Protein AF-A0A645F8W6-F1 (afdb_monomer_lite)

Organism: NCBI:txid1076179

Foldseek 3Di:
DDALVNVCVVVVNQESAWDWDDDPPDIDIDHDHGDDPAFADPVVLVVCVVVPDDPQRRNCVRPPPDDDDDPVVVD

pLDDT: mean 95.19, std 6.1, range [59.03, 98.62]

Secondary structure (DSSP, 8-state):
---HHHHHHHTT-S-S-EEEEEETTEEEEEE-SSS---S--HHHHHHHHHTT--HHHHHHHHSTT-----GGGG-

Sequence (75 aa):
MLTGKTLREILGLRSAAFTIRQDGENVIFTTKGYGHGAGMSQYGANFMALSGAKYEEILIHYYTGVSIKNINDIN

Radius of gyration: 18.35 Å; chains: 1; bounding box: 53×26×44 Å

Structure (mmCIF, N/CA/C/O backbone):
data_AF-A0A645F8W6-F1
#
_entry.id   AF-A0A645F8W6-F1
#
loop_
_atom_site.group_PDB
_atom_site.id
_atom_site.type_symbol
_atom_site.label_atom_id
_atom_site.label_alt_id
_atom_site.label_comp_id
_atom_site.label_asym_id
_atom_site.label_entity_id
_atom_site.label_seq_id
_atom_site.pdbx_PDB_ins_code
_atom_site.Cartn_x
_atom_site.Cartn_y
_atom_site.Cartn_z
_atom_site.occupancy
_atom_site.B_iso_or_equiv
_atom_site.auth_seq_id
_atom_site.auth_comp_id
_atom_site.auth_asym_id
_atom_site.auth_atom_id
_atom_site.pdbx_PDB_model_num
ATOM 1 N N . MET A 1 1 ? 0.451 15.135 20.771 1.00 65.50 1 MET A N 1
ATOM 2 C CA . MET A 1 1 ? -0.705 14.747 19.931 1.00 65.50 1 MET A CA 1
ATOM 3 C C . MET A 1 1 ? -0.496 13.316 19.462 1.00 65.50 1 MET A C 1
ATOM 5 O O . MET A 1 1 ? 0.606 13.006 19.031 1.00 65.50 1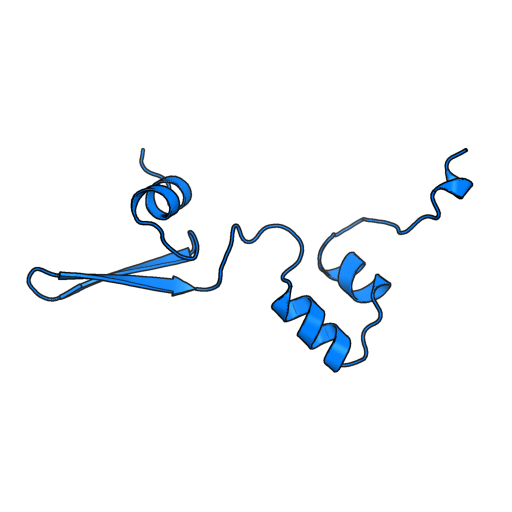 MET A O 1
ATOM 9 N N . LEU A 1 2 ? -1.498 12.445 19.590 1.00 85.56 2 LEU A N 1
ATOM 10 C CA . LEU A 1 2 ? -1.434 11.071 19.075 1.00 85.56 2 LEU A CA 1
ATOM 11 C C . LEU A 1 2 ? -1.545 11.090 17.545 1.00 85.56 2 LEU A C 1
ATOM 13 O O . LEU A 1 2 ? -2.395 11.792 17.001 1.00 85.56 2 LEU A O 1
ATOM 17 N N . THR A 1 3 ? -0.699 10.325 16.853 1.00 94.00 3 THR A N 1
ATOM 18 C CA . THR A 1 3 ? -0.794 10.143 15.395 1.00 94.00 3 THR A CA 1
ATOM 19 C C . THR A 1 3 ? -1.405 8.784 15.063 1.00 94.00 3 THR A C 1
ATOM 21 O O . THR A 1 3 ? -1.333 7.853 15.865 1.00 94.00 3 THR A O 1
ATOM 24 N N . GLY A 1 4 ? -1.939 8.625 13.848 1.00 92.94 4 GLY A N 1
ATOM 25 C CA . GLY A 1 4 ? -2.410 7.318 13.374 1.00 92.94 4 GLY A CA 1
ATOM 26 C C . GLY A 1 4 ? -1.308 6.248 13.345 1.00 92.94 4 GLY A C 1
ATOM 27 O O . GLY A 1 4 ? -1.593 5.077 13.580 1.00 92.94 4 GLY A O 1
ATOM 28 N N . LYS A 1 5 ? -0.041 6.638 13.125 1.00 94.19 5 LYS A N 1
ATOM 29 C CA . LYS A 1 5 ? 1.114 5.724 13.195 1.00 94.19 5 LYS A CA 1
ATOM 30 C C . LYS A 1 5 ? 1.354 5.244 14.624 1.00 94.19 5 LYS A C 1
ATOM 32 O O . LYS A 1 5 ? 1.431 4.045 14.850 1.00 94.19 5 LYS A O 1
ATOM 37 N N . THR A 1 6 ? 1.363 6.176 15.577 1.00 95.50 6 THR A N 1
ATOM 38 C CA . THR A 1 6 ? 1.503 5.861 17.003 1.00 95.50 6 THR A CA 1
ATOM 39 C C . THR A 1 6 ? 0.379 4.938 17.473 1.00 95.50 6 THR A C 1
ATOM 41 O O . THR A 1 6 ? 0.633 3.957 18.160 1.00 95.50 6 THR A O 1
ATOM 44 N N . LEU A 1 7 ? -0.868 5.196 17.061 1.00 95.12 7 LEU A N 1
ATOM 45 C CA . LEU A 1 7 ? -1.998 4.344 17.439 1.00 95.12 7 LEU A CA 1
ATOM 46 C C . LEU A 1 7 ? -1.908 2.946 16.815 1.00 95.12 7 LEU A C 1
ATOM 48 O O . LEU A 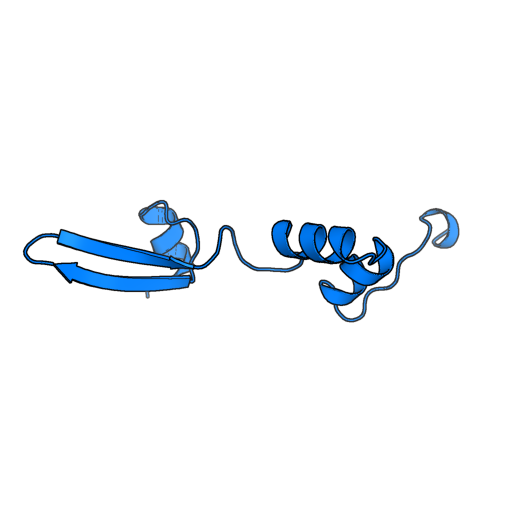1 7 ? -2.184 1.954 17.485 1.00 95.12 7 LEU A O 1
ATOM 52 N N . ARG A 1 8 ? -1.481 2.861 15.549 1.00 96.69 8 ARG A N 1
ATOM 53 C CA . ARG A 1 8 ? -1.215 1.590 14.869 1.00 96.69 8 ARG A CA 1
ATOM 54 C C . ARG A 1 8 ? -0.184 0.755 15.628 1.00 96.69 8 ARG A C 1
ATOM 56 O O . ARG A 1 8 ? -0.394 -0.441 15.780 1.00 96.69 8 ARG A O 1
ATOM 63 N N . GLU A 1 9 ? 0.906 1.372 16.071 1.00 95.06 9 GLU A N 1
ATOM 64 C CA . GLU A 1 9 ? 1.974 0.700 16.817 1.00 95.06 9 GLU A CA 1
ATOM 65 C C . GLU A 1 9 ? 1.483 0.205 18.180 1.00 95.06 9 GLU A C 1
ATOM 67 O O . GLU A 1 9 ? 1.639 -0.973 18.487 1.00 95.06 9 GLU A O 1
ATOM 72 N N . ILE A 1 10 ? 0.822 1.070 18.956 1.00 96.44 10 ILE A N 1
ATOM 73 C CA . ILE A 1 10 ? 0.330 0.736 20.302 1.00 96.44 10 ILE A CA 1
ATOM 74 C C . ILE A 1 10 ? -0.709 -0.392 20.261 1.00 96.44 10 ILE A C 1
ATOM 76 O O . ILE A 1 10 ? -0.684 -1.284 21.103 1.00 96.44 10 ILE A O 1
ATOM 80 N N . LEU A 1 11 ? -1.628 -0.355 19.293 1.00 96.06 11 LEU A N 1
ATOM 81 C CA . LEU A 1 11 ? -2.746 -1.300 19.205 1.00 96.06 11 LEU A CA 1
ATOM 82 C C . LEU A 1 11 ? -2.487 -2.472 18.244 1.00 96.06 11 LEU A C 1
ATOM 84 O O . LEU A 1 11 ? -3.393 -3.263 17.992 1.00 96.06 11 LEU A O 1
ATOM 88 N N . GLY A 1 12 ? -1.287 -2.579 17.664 1.00 96.12 12 GLY A N 1
ATOM 89 C CA . GLY A 1 12 ? -0.949 -3.642 16.710 1.00 96.12 12 GLY A CA 1
ATOM 90 C C . GLY A 1 12 ? -1.813 -3.643 15.441 1.00 96.12 12 GLY A C 1
ATOM 91 O O . GLY A 1 12 ? -2.083 -4.700 14.868 1.00 96.12 12 GLY A O 1
ATOM 92 N N . LEU A 1 13 ? -2.283 -2.475 14.988 1.00 97.31 13 LEU A N 1
ATOM 93 C CA . LEU A 1 13 ? -3.148 -2.385 13.811 1.00 97.31 13 LEU A CA 1
ATOM 94 C C . LEU A 1 13 ? -2.362 -2.678 12.523 1.00 97.31 13 LEU A C 1
ATOM 96 O O . LEU A 1 13 ? -1.188 -2.334 12.359 1.00 97.31 13 LEU A O 1
ATOM 100 N N . ARG A 1 14 ? -3.053 -3.261 11.540 1.00 97.38 14 ARG A N 1
ATOM 101 C CA . ARG A 1 14 ? -2.469 -3.623 10.236 1.00 97.38 14 ARG A CA 1
ATOM 102 C C . ARG A 1 14 ? -1.926 -2.417 9.465 1.00 97.38 14 ARG A C 1
ATOM 104 O O . ARG A 1 14 ? -0.903 -2.522 8.787 1.00 97.38 14 ARG A O 1
ATOM 111 N N . SER A 1 15 ? -2.583 -1.266 9.584 1.00 96.94 15 SER A N 1
ATOM 112 C CA . SER A 1 15 ? -2.191 -0.012 8.940 1.00 96.94 15 SER A CA 1
ATOM 113 C C . SER A 1 15 ? -2.603 1.189 9.794 1.00 96.94 15 SER A C 1
ATOM 115 O O . SER A 1 15 ? -3.364 1.058 10.750 1.00 96.94 15 SER A O 1
ATOM 117 N N . ALA A 1 16 ? -2.098 2.372 9.439 1.00 96.62 16 ALA A N 1
ATOM 118 C CA . ALA A 1 16 ? -2.537 3.639 10.029 1.00 96.62 16 ALA A CA 1
ATOM 119 C C . ALA A 1 16 ? -3.802 4.205 9.347 1.00 96.62 16 ALA A C 1
ATOM 121 O O . ALA A 1 16 ? -4.260 5.285 9.709 1.00 96.62 16 ALA A O 1
ATOM 122 N N . ALA A 1 17 ? -4.350 3.499 8.351 1.00 96.62 17 ALA A N 1
ATOM 123 C CA . ALA A 1 17 ? -5.572 3.867 7.650 1.00 96.62 17 ALA A CA 1
ATOM 124 C C . ALA A 1 17 ? -6.733 3.051 8.223 1.00 96.62 17 ALA A C 1
ATOM 126 O O . ALA A 1 17 ? -6.947 1.900 7.840 1.00 96.62 17 ALA A O 1
ATOM 127 N N . PHE A 1 18 ? -7.471 3.636 9.161 1.00 97.19 18 PHE A N 1
ATOM 128 C CA . PHE A 1 18 ? -8.577 2.962 9.831 1.00 97.19 18 PHE A CA 1
ATOM 129 C C . PHE A 1 18 ? -9.742 3.905 10.121 1.00 97.19 18 PHE A C 1
ATOM 131 O O . PHE A 1 18 ? -9.582 5.122 10.179 1.00 97.19 18 PHE A O 1
ATOM 138 N N . THR A 1 19 ? -10.913 3.316 10.338 1.00 97.69 19 THR A N 1
ATOM 139 C CA . THR A 1 19 ? -12.067 3.966 10.964 1.00 97.69 19 THR A CA 1
ATOM 140 C C . THR A 1 19 ? -12.330 3.341 12.329 1.00 97.69 19 THR A C 1
ATOM 142 O O . THR A 1 19 ? -11.978 2.183 12.574 1.00 97.69 19 THR A O 1
ATOM 145 N N . ILE A 1 20 ? -12.937 4.122 13.221 1.00 96.62 20 ILE A N 1
ATOM 146 C CA . ILE A 1 20 ? -13.260 3.717 14.589 1.00 96.62 20 ILE A CA 1
ATOM 147 C C . ILE A 1 20 ? -14.770 3.837 14.774 1.00 96.62 20 ILE A C 1
ATOM 149 O O . ILE A 1 20 ? -15.356 4.855 14.402 1.00 96.62 20 ILE A O 1
ATOM 153 N N . ARG A 1 21 ? -15.395 2.813 15.357 1.00 97.94 21 ARG A N 1
ATOM 154 C CA . ARG A 1 21 ? -16.799 2.842 15.784 1.00 97.94 21 ARG A CA 1
ATOM 155 C C . ARG A 1 21 ? -16.930 2.230 17.176 1.00 97.94 21 ARG A C 1
ATOM 157 O O . ARG A 1 21 ? -16.290 1.224 17.463 1.00 97.94 21 ARG A O 1
ATOM 164 N N . GLN A 1 22 ? -17.778 2.821 18.010 1.00 97.69 22 GLN A N 1
ATOM 165 C CA . GLN A 1 22 ? -18.161 2.246 19.296 1.00 97.69 22 GLN A CA 1
ATOM 166 C C . GLN A 1 22 ? -19.349 1.288 19.135 1.00 97.69 22 GLN A C 1
ATOM 168 O O . GLN A 1 22 ? -20.264 1.543 18.346 1.00 97.69 22 GLN A O 1
ATOM 173 N N . ASP A 1 23 ? -19.320 0.189 19.881 1.00 97.44 23 ASP A N 1
ATOM 174 C CA . ASP A 1 23 ? -20.363 -0.832 19.913 1.00 97.44 23 ASP A CA 1
ATOM 175 C C . ASP A 1 23 ? -20.577 -1.308 21.359 1.00 97.44 23 ASP A C 1
ATOM 177 O O . ASP A 1 23 ? -19.904 -2.220 21.846 1.00 97.44 23 ASP A O 1
ATOM 181 N N . GLY A 1 24 ? -21.444 -0.597 22.088 1.00 96.56 24 GLY A N 1
ATOM 182 C CA . GLY A 1 24 ? -21.581 -0.741 23.540 1.00 96.56 24 GLY A CA 1
ATOM 183 C C . GLY A 1 24 ? -20.277 -0.395 24.268 1.00 96.56 24 GLY A C 1
ATOM 184 O O . GLY A 1 24 ? -19.767 0.723 24.155 1.00 96.56 24 GLY A O 1
ATOM 185 N N . GLU A 1 25 ? -19.730 -1.370 24.993 1.00 97.25 25 GLU A N 1
ATOM 186 C CA . GLU A 1 25 ? -18.441 -1.269 25.694 1.00 97.25 25 GLU A CA 1
ATOM 187 C C . GLU A 1 25 ? -17.234 -1.566 24.787 1.00 97.25 25 GLU A C 1
ATOM 189 O O . GLU A 1 25 ? -16.088 -1.360 25.182 1.00 97.25 25 GLU A O 1
ATOM 194 N N . ASN A 1 26 ? -17.471 -2.024 23.553 1.00 97.31 26 ASN A N 1
ATOM 195 C CA . ASN A 1 26 ? -16.410 -2.351 22.609 1.00 97.31 26 ASN A CA 1
ATOM 196 C C . ASN A 1 26 ? -16.048 -1.160 21.718 1.00 97.31 26 ASN A C 1
ATOM 198 O O . ASN A 1 26 ? -16.895 -0.354 21.321 1.00 97.31 26 ASN A O 1
ATOM 202 N N . VAL A 1 27 ? -14.780 -1.117 21.309 1.00 97.06 27 VAL A N 1
ATOM 203 C CA . VAL A 1 27 ? -14.282 -0.213 20.267 1.00 97.06 27 VAL A CA 1
ATOM 204 C C . VAL A 1 27 ? -13.806 -1.049 19.087 1.00 97.06 27 VAL A C 1
ATOM 206 O O . VAL A 1 27 ? -12.905 -1.876 19.215 1.00 97.06 27 VAL A O 1
ATOM 209 N N . ILE A 1 28 ? -14.406 -0.826 17.921 1.00 97.56 28 ILE A N 1
ATOM 210 C CA . ILE A 1 28 ? -14.126 -1.576 16.699 1.00 97.56 28 ILE A CA 1
ATOM 211 C C . ILE A 1 28 ? -13.267 -0.724 15.768 1.00 97.56 28 ILE A C 1
ATOM 213 O O . ILE A 1 28 ? -13.677 0.352 15.326 1.00 97.56 28 ILE A O 1
ATOM 217 N N . PHE A 1 29 ? -12.093 -1.251 15.423 1.00 97.81 29 PHE A N 1
ATOM 218 C CA . PHE A 1 29 ? -11.192 -0.683 14.424 1.00 97.81 29 PHE A CA 1
ATOM 219 C C . PHE A 1 29 ? -11.338 -1.429 13.101 1.00 97.81 29 PHE A C 1
ATOM 221 O O . PHE A 1 29 ? -11.079 -2.629 13.020 1.00 97.81 29 PHE A O 1
ATOM 228 N N . THR A 1 30 ? -11.692 -0.713 12.036 1.00 98.00 30 THR A N 1
ATOM 229 C CA . THR A 1 30 ? -11.683 -1.262 10.672 1.00 98.00 30 THR A CA 1
ATOM 230 C C . THR A 1 30 ? -10.496 -0.686 9.916 1.00 98.00 30 THR A C 1
ATOM 232 O O . THR A 1 30 ? -10.465 0.510 9.644 1.00 98.00 30 THR A O 1
ATOM 235 N N . THR A 1 31 ? -9.508 -1.521 9.584 1.00 97.69 31 THR A N 1
ATOM 236 C CA . THR A 1 31 ? -8.284 -1.108 8.870 1.00 97.69 31 THR A CA 1
ATOM 237 C C . THR A 1 31 ? -8.408 -1.322 7.360 1.00 97.69 31 THR A C 1
ATOM 239 O O . THR A 1 31 ? -9.107 -2.226 6.904 1.00 97.69 31 THR A O 1
ATOM 242 N N . LYS A 1 32 ? -7.707 -0.502 6.569 1.00 96.75 32 LYS A N 1
ATOM 243 C CA . LYS A 1 32 ? -7.544 -0.664 5.117 1.00 96.75 32 LYS A CA 1
ATOM 244 C C . LYS A 1 32 ? -6.066 -0.818 4.771 1.00 96.75 32 LYS A C 1
ATOM 246 O O . LYS A 1 32 ? -5.236 -0.022 5.210 1.00 96.75 32 LYS A O 1
ATOM 251 N N . GLY A 1 33 ? -5.750 -1.822 3.957 1.00 94.88 33 GLY A N 1
ATOM 252 C CA . GLY A 1 33 ? -4.371 -2.162 3.605 1.00 94.88 33 GLY A CA 1
ATOM 253 C C . GLY A 1 33 ? -3.567 -2.746 4.773 1.00 94.88 33 GLY A C 1
ATOM 254 O O . GLY A 1 33 ? -4.071 -2.926 5.883 1.00 94.88 33 GLY A O 1
ATOM 255 N N . TYR A 1 34 ? -2.300 -3.053 4.503 1.00 95.94 34 TYR A N 1
ATOM 256 C CA . TYR A 1 34 ? -1.363 -3.611 5.474 1.00 95.94 34 TYR A CA 1
ATOM 257 C C . TYR A 1 34 ? 0.023 -3.008 5.245 1.00 95.94 34 TYR A C 1
ATOM 259 O O . TYR A 1 34 ? 0.506 -2.978 4.115 1.00 95.94 34 TYR A O 1
ATOM 267 N N . GLY A 1 35 ? 0.671 -2.542 6.310 1.00 93.00 35 GLY A N 1
ATOM 268 C CA . GLY A 1 35 ? 1.992 -1.923 6.231 1.00 93.00 35 GLY A CA 1
ATOM 269 C C . GLY A 1 35 ? 1.954 -0.399 6.326 1.00 93.00 35 GLY A C 1
ATOM 270 O O . GLY A 1 35 ? 0.949 0.212 6.686 1.00 93.00 35 GLY A O 1
ATOM 271 N N . HIS A 1 36 ? 3.102 0.224 6.062 1.00 91.75 36 HIS A N 1
ATOM 272 C CA . HIS A 1 36 ? 3.277 1.675 6.196 1.00 91.75 36 HIS A CA 1
ATOM 273 C C . HIS A 1 36 ? 2.760 2.478 4.991 1.00 91.75 36 HIS A C 1
ATOM 275 O O . HIS A 1 36 ? 2.623 3.691 5.111 1.00 91.75 36 HIS A O 1
ATOM 281 N N . GLY A 1 37 ? 2.463 1.821 3.861 1.00 88.44 37 GLY A N 1
ATOM 282 C CA . GLY A 1 37 ? 1.818 2.440 2.696 1.00 88.44 37 GLY A CA 1
ATOM 283 C C . GLY A 1 37 ? 2.703 3.380 1.871 1.00 88.44 37 GLY A C 1
ATOM 284 O O . GLY A 1 37 ? 2.169 4.200 1.136 1.00 88.44 37 GLY A O 1
ATOM 285 N N . ALA A 1 38 ? 4.030 3.288 1.996 1.00 93.06 38 ALA A N 1
ATOM 286 C CA . ALA A 1 38 ? 4.966 4.100 1.215 1.00 93.06 38 ALA A CA 1
ATOM 287 C C . ALA A 1 38 ? 5.676 3.243 0.160 1.00 93.06 38 ALA A C 1
ATOM 289 O O . ALA A 1 38 ? 6.097 2.128 0.46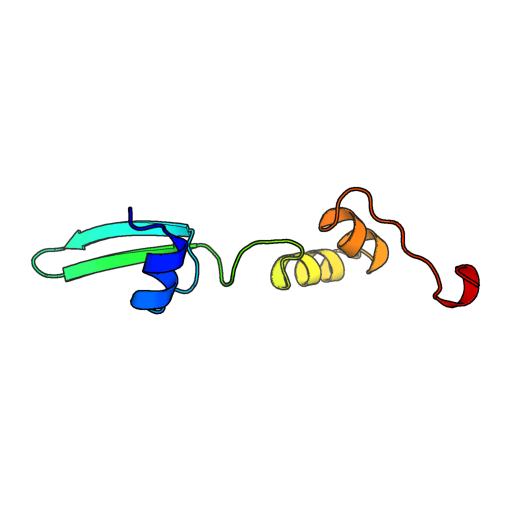7 1.00 93.06 38 ALA A O 1
ATOM 290 N N . GLY A 1 39 ? 5.836 3.780 -1.050 1.00 95.44 39 GLY A N 1
ATOM 291 C CA . GLY A 1 39 ? 6.470 3.085 -2.169 1.00 95.44 39 GLY A CA 1
ATOM 292 C C . GLY A 1 39 ? 5.582 1.986 -2.752 1.00 95.44 39 GLY A C 1
ATOM 293 O O . GLY A 1 39 ? 4.400 2.201 -3.019 1.00 95.44 39 GLY A O 1
ATOM 294 N N . MET A 1 40 ? 6.163 0.806 -2.959 1.00 97.69 40 MET A N 1
ATOM 295 C CA . MET A 1 40 ? 5.530 -0.280 -3.697 1.00 97.69 40 MET A CA 1
ATOM 296 C C . MET A 1 40 ? 4.564 -1.119 -2.856 1.00 97.69 40 MET A C 1
ATOM 298 O O . MET A 1 40 ? 4.941 -1.729 -1.854 1.00 97.69 40 MET A O 1
ATOM 302 N N . SER A 1 41 ? 3.317 -1.231 -3.321 1.00 97.81 41 SER A N 1
ATOM 303 C CA . SER A 1 41 ? 2.383 -2.248 -2.831 1.00 97.81 41 SER A CA 1
ATOM 304 C C . SER A 1 41 ? 2.746 -3.601 -3.434 1.00 97.81 41 SER A C 1
ATOM 306 O O . SER A 1 41 ? 2.623 -3.787 -4.640 1.00 97.81 41 SER A O 1
ATOM 308 N N . GLN A 1 42 ? 3.140 -4.568 -2.605 1.00 97.88 42 GLN A N 1
ATOM 309 C CA . GLN A 1 42 ? 3.486 -5.920 -3.068 1.00 97.88 42 GLN A CA 1
ATOM 310 C C . GLN A 1 42 ? 2.314 -6.607 -3.786 1.00 97.88 42 GLN A C 1
ATOM 312 O O . GLN A 1 42 ? 2.491 -7.202 -4.844 1.00 97.88 42 GLN A O 1
ATOM 317 N N . TYR A 1 43 ? 1.098 -6.475 -3.246 1.00 97.75 43 TYR A N 1
ATOM 318 C CA . TYR A 1 43 ? -0.104 -7.024 -3.877 1.00 97.75 43 TYR A CA 1
ATOM 319 C C . TYR A 1 43 ? -0.428 -6.329 -5.200 1.00 97.75 43 TYR A C 1
ATOM 321 O O . TYR A 1 43 ? -0.8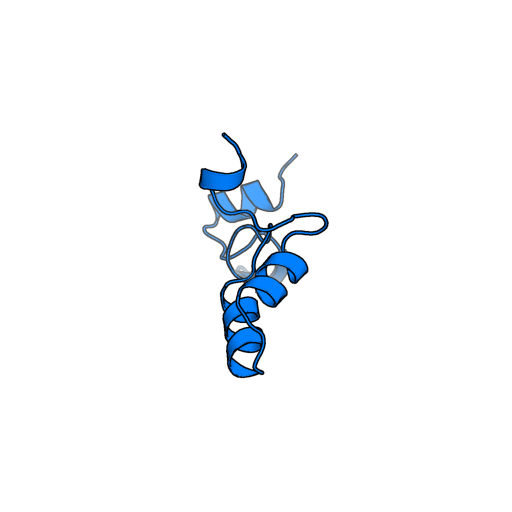29 -6.990 -6.155 1.00 97.75 43 TYR A O 1
ATOM 329 N N . GLY A 1 44 ? -0.239 -5.009 -5.268 1.00 97.94 44 GLY A N 1
ATOM 330 C CA . GLY A 1 44 ? -0.463 -4.263 -6.502 1.00 97.94 44 GLY A CA 1
ATOM 331 C C . GLY A 1 44 ? 0.581 -4.589 -7.573 1.00 97.94 44 GLY A C 1
ATOM 332 O O . GLY A 1 44 ? 0.207 -4.843 -8.711 1.00 97.94 44 GLY A O 1
ATOM 333 N N . ALA A 1 45 ? 1.855 -4.723 -7.198 1.00 98.50 45 ALA A N 1
ATOM 334 C CA . ALA A 1 45 ? 2.917 -5.214 -8.076 1.00 98.50 45 ALA A CA 1
ATOM 335 C C . ALA A 1 45 ? 2.609 -6.617 -8.622 1.00 98.50 45 ALA A C 1
ATOM 337 O O . ALA A 1 45 ? 2.724 -6.847 -9.822 1.00 98.50 45 ALA A O 1
ATOM 338 N N . ASN A 1 46 ? 2.145 -7.539 -7.770 1.00 98.62 46 ASN A N 1
ATOM 339 C CA . ASN A 1 46 ? 1.735 -8.873 -8.207 1.00 98.62 46 ASN A CA 1
ATOM 340 C C . ASN A 1 46 ? 0.559 -8.818 -9.196 1.00 98.62 46 ASN A C 1
ATOM 342 O O . ASN A 1 46 ? 0.581 -9.498 -10.215 1.00 98.62 46 ASN A O 1
ATOM 346 N N . PHE A 1 47 ? -0.452 -7.984 -8.935 1.00 98.50 47 PHE A N 1
ATOM 347 C CA . PHE A 1 47 ? -1.570 -7.796 -9.862 1.00 98.50 47 PHE A CA 1
ATOM 348 C C . PHE A 1 47 ? -1.123 -7.211 -11.210 1.00 98.50 47 PHE A C 1
ATOM 350 O O . PHE A 1 47 ? -1.561 -7.683 -12.258 1.00 98.50 47 PHE A O 1
ATOM 357 N N . MET A 1 48 ? -0.227 -6.221 -11.198 1.00 98.56 48 MET A N 1
ATOM 358 C CA . MET A 1 48 ? 0.357 -5.661 -12.419 1.00 98.56 48 MET A CA 1
ATOM 359 C C . MET A 1 48 ? 1.127 -6.726 -13.208 1.00 98.56 48 MET A C 1
ATOM 361 O O . MET A 1 48 ? 0.928 -6.839 -14.415 1.00 98.56 48 MET A O 1
ATOM 365 N N . ALA A 1 49 ? 1.931 -7.554 -12.534 1.00 98.62 49 ALA A N 1
ATOM 366 C CA . ALA A 1 49 ? 2.658 -8.655 -13.165 1.00 98.62 49 ALA A CA 1
ATOM 367 C C . ALA A 1 49 ? 1.709 -9.700 -13.776 1.00 98.62 49 ALA A C 1
ATOM 369 O O . ALA A 1 49 ? 1.884 -10.102 -14.923 1.00 98.62 49 ALA A O 1
ATOM 370 N N . LEU A 1 50 ? 0.654 -10.088 -13.049 1.00 98.56 50 LEU A N 1
ATOM 371 C CA . LEU A 1 50 ? -0.404 -10.972 -13.559 1.00 98.56 50 LEU A CA 1
ATOM 372 C C . LEU A 1 50 ? -1.164 -10.362 -14.747 1.00 98.56 50 LEU A C 1
ATOM 374 O O . LEU A 1 50 ? -1.700 -11.096 -15.571 1.00 98.56 50 LEU A O 1
ATOM 378 N N . SER A 1 51 ? -1.183 -9.033 -14.848 1.00 98.25 51 SER A N 1
ATOM 379 C CA . SER A 1 51 ? -1.760 -8.287 -15.972 1.00 98.25 51 SER A CA 1
ATOM 380 C C . SER A 1 51 ? -0.767 -8.065 -17.124 1.00 98.25 51 SER A C 1
ATOM 382 O O . SER A 1 51 ? -1.105 -7.392 -18.094 1.00 98.25 51 SER A O 1
ATOM 384 N N . GLY A 1 52 ? 0.446 -8.623 -17.038 1.00 98.50 52 GLY A N 1
ATOM 385 C CA . GLY A 1 52 ? 1.461 -8.595 -18.094 1.00 98.50 52 GLY A CA 1
ATOM 386 C C . GLY A 1 52 ? 2.510 -7.487 -17.980 1.00 98.50 52 GLY A C 1
ATOM 387 O O . GLY A 1 52 ? 3.386 -7.420 -18.841 1.00 98.50 52 GLY A O 1
ATOM 388 N N . ALA A 1 53 ? 2.463 -6.645 -16.943 1.00 98.44 53 ALA A N 1
ATOM 389 C CA . ALA A 1 53 ? 3.478 -5.614 -16.735 1.00 98.44 53 ALA A CA 1
ATOM 390 C C . ALA A 1 53 ? 4.829 -6.240 -16.361 1.00 98.44 53 ALA A C 1
ATOM 392 O O . ALA A 1 53 ? 4.906 -7.154 -15.532 1.00 98.44 53 ALA A O 1
ATOM 393 N N . LYS A 1 54 ? 5.912 -5.717 -16.932 1.00 98.25 54 LYS A N 1
ATOM 394 C CA . LYS A 1 54 ? 7.279 -6.086 -16.558 1.00 98.25 54 LYS A CA 1
ATOM 395 C C . LYS A 1 54 ? 7.716 -5.371 -15.283 1.00 98.25 54 LYS A C 1
ATOM 397 O O . LYS A 1 54 ? 7.101 -4.399 -14.838 1.00 98.25 54 LYS A O 1
ATOM 402 N N . TYR A 1 55 ? 8.808 -5.845 -14.684 1.00 97.56 55 TYR A N 1
ATOM 403 C CA . TYR A 1 55 ? 9.304 -5.291 -13.425 1.00 97.56 55 TYR A CA 1
ATOM 404 C C . TYR A 1 55 ? 9.662 -3.802 -13.552 1.00 97.56 55 TYR A C 1
ATOM 406 O O . TYR A 1 55 ? 9.452 -3.048 -12.606 1.00 97.56 55 TYR A O 1
ATOM 414 N N . GLU A 1 56 ? 10.143 -3.356 -14.713 1.00 97.44 56 GLU A N 1
ATOM 415 C CA . GLU A 1 56 ? 10.489 -1.960 -14.966 1.00 97.44 56 GLU A CA 1
ATOM 416 C C . GLU A 1 56 ? 9.261 -1.053 -14.881 1.00 97.44 56 GLU A C 1
ATOM 418 O O . GLU A 1 56 ? 9.293 -0.020 -14.215 1.00 97.44 56 GLU A O 1
ATOM 423 N N . GLU A 1 57 ? 8.158 -1.472 -15.501 1.00 97.69 57 GLU A N 1
ATOM 424 C CA . GLU A 1 57 ? 6.886 -0.744 -15.503 1.00 97.69 57 GLU A CA 1
ATOM 425 C C . GLU A 1 57 ? 6.291 -0.674 -14.093 1.00 97.69 57 GLU A C 1
ATOM 4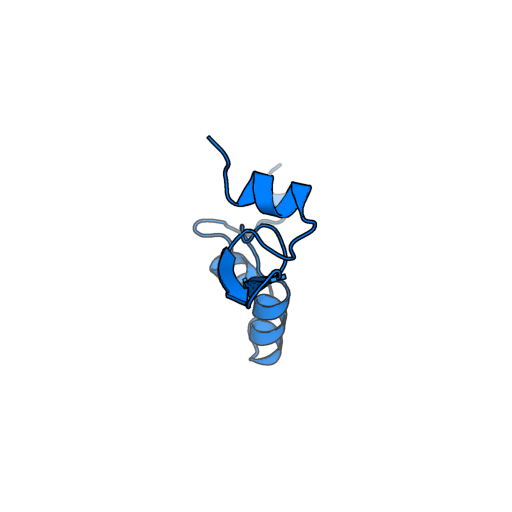27 O O . GLU A 1 57 ? 5.805 0.373 -13.664 1.00 97.69 57 GLU A O 1
ATOM 432 N N . ILE A 1 58 ? 6.388 -1.773 -13.340 1.00 98.38 58 ILE A N 1
ATOM 433 C CA . ILE A 1 58 ? 5.948 -1.851 -11.943 1.00 98.38 58 ILE A CA 1
ATOM 434 C C . ILE A 1 58 ? 6.760 -0.892 -11.065 1.00 98.38 58 ILE A C 1
ATOM 436 O O . ILE A 1 58 ? 6.187 -0.127 -10.288 1.00 98.38 58 ILE A O 1
ATOM 440 N N . LEU A 1 59 ? 8.090 -0.903 -11.182 1.00 97.88 59 LEU A N 1
ATOM 441 C CA . LEU A 1 59 ? 8.956 -0.034 -10.386 1.00 97.88 59 LEU A CA 1
ATOM 442 C C . LEU A 1 59 ? 8.726 1.442 -10.717 1.00 97.88 59 LEU A C 1
ATOM 444 O O . LEU A 1 59 ? 8.583 2.248 -9.802 1.00 97.88 59 LEU A O 1
ATOM 448 N N . ILE A 1 60 ? 8.630 1.797 -11.999 1.00 97.19 60 ILE A N 1
ATOM 449 C CA . ILE A 1 60 ? 8.389 3.182 -12.430 1.00 97.19 60 ILE A CA 1
ATOM 450 C C . ILE A 1 60 ? 7.003 3.674 -11.981 1.00 97.19 60 ILE A C 1
ATOM 452 O O . ILE A 1 60 ? 6.858 4.846 -11.636 1.00 97.19 60 ILE A O 1
ATOM 456 N N . HIS A 1 61 ? 5.997 2.794 -11.919 1.00 96.94 61 HIS A N 1
ATOM 457 C CA . HIS A 1 61 ? 4.673 3.133 -11.390 1.00 96.94 61 HIS A CA 1
ATOM 458 C C . HIS A 1 61 ? 4.707 3.511 -9.900 1.00 96.94 61 HIS A C 1
ATOM 460 O O . HIS A 1 61 ? 4.069 4.483 -9.497 1.00 96.94 61 HIS A O 1
ATOM 466 N N . TYR A 1 62 ? 5.439 2.754 -9.076 1.00 98.00 62 TYR A N 1
ATOM 467 C CA . TYR A 1 62 ? 5.483 2.973 -7.624 1.00 98.00 62 TYR A CA 1
ATOM 468 C C . TYR A 1 62 ? 6.529 3.988 -7.164 1.00 98.00 62 TYR A C 1
ATOM 470 O O . TYR A 1 62 ? 6.388 4.570 -6.085 1.00 98.00 62 TYR A O 1
ATOM 478 N N . TYR A 1 63 ? 7.577 4.194 -7.954 1.00 97.25 63 TYR A N 1
ATOM 479 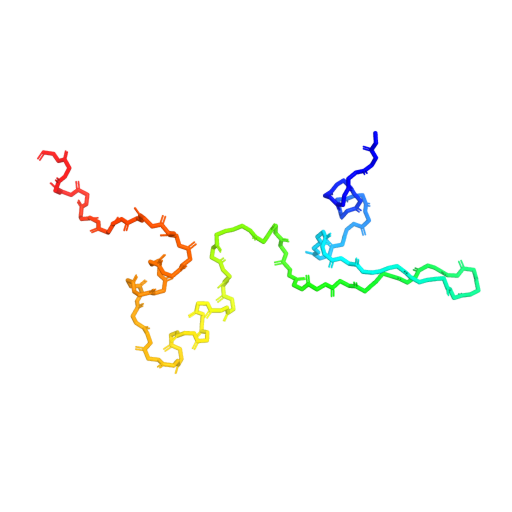C CA . TYR A 1 63 ? 8.677 5.093 -7.641 1.00 97.25 63 TYR A CA 1
ATOM 480 C C . TYR A 1 63 ? 8.776 6.171 -8.723 1.00 97.25 63 TYR A C 1
ATOM 482 O O . TYR A 1 63 ? 9.504 6.047 -9.704 1.00 97.25 63 TYR A O 1
ATOM 490 N N . THR A 1 64 ? 8.023 7.254 -8.550 1.00 94.44 64 THR A N 1
ATOM 491 C CA . THR A 1 64 ? 7.957 8.339 -9.534 1.00 94.44 64 THR A CA 1
ATOM 492 C C . THR A 1 64 ? 9.317 9.011 -9.733 1.00 94.44 64 THR A C 1
ATOM 494 O O . THR A 1 64 ? 9.973 9.402 -8.770 1.00 94.44 64 THR A O 1
ATOM 497 N N . GLY A 1 65 ? 9.715 9.197 -10.994 1.00 94.44 65 GLY A N 1
ATOM 498 C CA . GLY A 1 65 ? 10.947 9.907 -11.354 1.00 94.44 65 GLY A CA 1
ATOM 499 C C . GLY A 1 65 ? 12.232 9.090 -11.198 1.00 94.44 65 GLY A C 1
ATOM 500 O O . GLY A 1 65 ? 13.317 9.662 -11.279 1.00 94.44 65 GLY A O 1
ATOM 501 N N . VAL A 1 66 ? 12.141 7.773 -10.983 1.00 95.38 66 VAL A N 1
ATOM 502 C CA . VAL A 1 66 ? 13.325 6.901 -10.956 1.00 95.38 66 VAL A CA 1
ATOM 503 C C . VAL A 1 66 ? 13.740 6.456 -12.356 1.00 95.38 66 VAL A C 1
ATOM 505 O O . VAL A 1 66 ? 12.944 6.433 -13.292 1.00 95.38 66 VAL A O 1
ATOM 508 N N . SER A 1 67 ? 15.002 6.050 -12.478 1.00 93.25 67 SER A N 1
ATOM 509 C CA . SER A 1 67 ? 15.520 5.322 -13.636 1.00 93.25 67 SER A CA 1
ATOM 510 C C . SER A 1 67 ? 16.166 4.025 -13.165 1.00 93.25 67 SER A C 1
ATOM 512 O O . SER A 1 67 ? 16.690 3.953 -12.052 1.00 93.25 67 SER A O 1
ATOM 514 N N . ILE A 1 68 ? 16.112 2.999 -14.007 1.00 94.50 68 ILE A N 1
ATOM 515 C CA . ILE A 1 68 ? 16.759 1.714 -13.749 1.00 94.50 68 ILE A CA 1
ATOM 516 C C . ILE A 1 68 ? 18.101 1.744 -14.471 1.00 94.50 68 ILE A C 1
ATOM 518 O O . ILE A 1 68 ? 18.151 2.011 -15.670 1.00 94.50 68 ILE A O 1
ATOM 522 N N . LYS A 1 69 ? 19.184 1.503 -13.734 1.00 93.94 69 LYS A N 1
ATOM 523 C CA . LYS A 1 69 ? 20.549 1.476 -14.265 1.00 93.94 69 LYS A CA 1
ATOM 524 C C . LYS A 1 69 ? 21.235 0.179 -13.883 1.00 93.94 69 LYS A C 1
ATOM 526 O O . LYS A 1 69 ? 20.971 -0.362 -12.806 1.00 93.94 69 LYS A O 1
ATOM 531 N N . ASN A 1 70 ? 22.133 -0.297 -14.741 1.00 94.69 70 ASN A N 1
ATOM 532 C CA . ASN A 1 70 ? 23.078 -1.311 -14.316 1.00 94.69 70 ASN A CA 1
ATOM 533 C C . ASN A 1 70 ? 24.098 -0.653 -13.381 1.00 94.69 70 ASN A C 1
ATOM 535 O O . ASN A 1 70 ? 24.525 0.477 -13.614 1.00 94.69 70 ASN A O 1
ATOM 539 N N . ILE A 1 71 ? 24.500 -1.352 -12.322 1.00 94.81 71 ILE A N 1
ATOM 540 C CA . ILE A 1 71 ? 25.505 -0.829 -11.390 1.00 94.81 71 ILE A CA 1
ATOM 541 C C . ILE A 1 71 ? 26.851 -0.554 -12.083 1.00 94.81 71 ILE A C 1
ATOM 543 O O . ILE A 1 71 ? 27.591 0.325 -11.655 1.00 94.81 71 ILE A O 1
ATOM 547 N N . ASN A 1 72 ? 27.134 -1.246 -13.190 1.00 95.44 72 ASN A N 1
ATOM 548 C CA . ASN A 1 72 ? 28.331 -1.035 -13.998 1.00 95.44 72 ASN A CA 1
ATOM 549 C C . ASN A 1 72 ? 28.317 0.295 -14.769 1.00 95.44 72 ASN A C 1
ATOM 551 O O . ASN A 1 72 ? 29.386 0.796 -15.085 1.00 95.44 72 ASN A O 1
ATOM 555 N N . ASP A 1 73 ? 27.146 0.889 -15.023 1.00 91.62 73 ASP A N 1
ATOM 556 C CA . ASP A 1 73 ? 27.011 2.156 -15.766 1.00 91.62 73 ASP A CA 1
ATOM 557 C C . ASP A 1 73 ? 27.279 3.396 -14.887 1.00 91.62 73 ASP A C 1
ATOM 559 O O . ASP A 1 73 ? 27.099 4.534 -15.325 1.00 91.62 73 ASP A O 1
ATOM 563 N N . ILE A 1 74 ? 27.607 3.185 -13.609 1.00 84.31 74 ILE A N 1
ATOM 564 C CA . ILE A 1 74 ? 27.833 4.233 -12.602 1.00 84.31 74 ILE A CA 1
ATOM 565 C C . ILE A 1 74 ? 29.341 4.468 -12.370 1.00 84.31 74 ILE A C 1
ATOM 567 O O . ILE A 1 74 ? 29.702 5.451 -11.723 1.00 84.31 74 ILE A O 1
ATOM 571 N N . ASN A 1 75 ? 30.207 3.608 -12.923 1.00 59.03 75 ASN A N 1
ATOM 572 C CA . ASN A 1 75 ? 31.666 3.682 -12.790 1.00 59.03 75 ASN A CA 1
ATOM 573 C C . ASN A 1 75 ? 32.338 4.289 -14.023 1.00 59.03 75 ASN A C 1
ATOM 575 O O . ASN A 1 75 ? 31.932 3.936 -15.152 1.00 59.03 75 ASN A O 1
#